Protein AF-A0A7V8VKK2-F1 (afdb_monomer)

Secondary structure (DSSP, 8-state):
---HHHHHHTSHHHHHHHHHTTPPPPPPPP---TTS-S-SS-------TT-S-HHHHHHHT-

Mean predicted aligned error: 8.38 Å

Radius of gyration: 19.21 Å; Cα contacts (8 Å, |Δi|>4): 24; chains: 1; bounding box: 36×40×43 Å

Nearest PDB structures (foldseek):
  3qc7-assembly1_A  TM=1.733E-01  e=7.098E+00  Salasvirus phi29
  6qvk-assembly1_1e  TM=1.733E-01  e=7.098E+00  Salasvirus phi29

pLDDT: mean 85.16, std 11.36, range [51.5, 96.81]

Structure (mmCIF, N/CA/C/O backbone):
data_AF-A0A7V8VKK2-F1
#
_entry.id   AF-A0A7V8VKK2-F1
#
loop_
_atom_site.group_PDB
_atom_site.id
_atom_site.type_symbol
_atom_site.label_atom_id
_atom_site.label_alt_id
_atom_site.label_comp_id
_atom_site.label_asym_id
_atom_site.label_entity_id
_atom_site.label_seq_id
_atom_site.pdbx_PDB_ins_code
_atom_site.Cartn_x
_atom_site.Cartn_y
_atom_site.Cartn_z
_atom_site.occupancy
_atom_site.B_iso_or_equiv
_atom_site.auth_seq_id
_atom_site.auth_comp_id
_atom_site.auth_asym_id
_atom_site.auth_atom_id
_atom_site.pdbx_PDB_model_num
ATOM 1 N N . MET A 1 1 ? 21.445 -5.437 -3.196 1.00 51.50 1 MET A N 1
ATOM 2 C CA . MET A 1 1 ? 21.510 -6.808 -3.752 1.00 51.50 1 MET A CA 1
ATOM 3 C C . MET A 1 1 ? 20.763 -6.819 -5.074 1.00 51.50 1 MET A C 1
ATOM 5 O O . MET A 1 1 ? 19.616 -6.395 -5.088 1.00 51.50 1 MET A O 1
ATOM 9 N N . SER A 1 2 ? 21.412 -7.213 -6.173 1.00 55.69 2 SER A N 1
ATOM 10 C CA . SER A 1 2 ? 20.737 -7.443 -7.454 1.00 55.69 2 SER A CA 1
ATOM 11 C C . SER A 1 2 ? 20.267 -8.893 -7.499 1.00 55.69 2 SER A C 1
ATOM 13 O O . SER A 1 2 ? 21.071 -9.824 -7.504 1.00 55.69 2 SER A O 1
ATOM 15 N N . ASP A 1 3 ? 18.955 -9.091 -7.466 1.00 70.06 3 ASP A N 1
ATOM 16 C CA . ASP A 1 3 ? 18.373 -10.419 -7.588 1.00 70.06 3 ASP A CA 1
ATOM 17 C C . ASP A 1 3 ? 18.513 -10.902 -9.046 1.00 70.06 3 ASP A C 1
ATOM 19 O O . ASP A 1 3 ? 17.825 -10.439 -9.962 1.00 70.06 3 ASP A O 1
ATOM 23 N N . ARG A 1 4 ? 19.460 -11.823 -9.273 1.00 69.31 4 ARG A N 1
ATOM 24 C CA . ARG A 1 4 ? 19.713 -12.426 -10.591 1.00 69.31 4 ARG A CA 1
ATOM 25 C C . ARG A 1 4 ? 18.514 -13.247 -11.072 1.00 69.31 4 ARG A C 1
ATOM 27 O O . ARG A 1 4 ? 18.250 -13.266 -12.274 1.00 69.31 4 ARG A O 1
ATOM 34 N N . TYR A 1 5 ? 17.761 -13.861 -10.161 1.00 63.84 5 TYR A N 1
ATOM 35 C CA . TYR A 1 5 ? 16.549 -14.604 -10.490 1.00 63.84 5 TYR A CA 1
ATOM 36 C C . TYR A 1 5 ? 15.456 -13.654 -10.999 1.00 63.84 5 TYR A C 1
ATOM 38 O O . TYR A 1 5 ? 14.922 -13.881 -12.086 1.00 63.84 5 TYR A O 1
ATOM 46 N N . GLN A 1 6 ? 15.231 -12.523 -10.318 1.00 65.19 6 GLN A N 1
ATOM 47 C CA . GLN A 1 6 ? 14.287 -11.489 -10.768 1.00 65.19 6 GLN A CA 1
ATOM 48 C C . GLN A 1 6 ? 14.644 -10.939 -12.155 1.00 65.19 6 GLN A C 1
ATOM 50 O O . GLN A 1 6 ? 13.754 -10.746 -12.990 1.00 65.19 6 GLN A O 1
ATOM 55 N N . SER A 1 7 ? 15.934 -10.703 -12.423 1.00 67.38 7 SER A N 1
ATOM 56 C CA . SER A 1 7 ? 16.378 -10.227 -13.740 1.00 67.38 7 SER A CA 1
ATOM 57 C C . SER A 1 7 ? 16.101 -11.241 -14.852 1.00 67.38 7 SER A C 1
ATOM 59 O O . SER A 1 7 ? 15.627 -10.850 -15.915 1.00 67.38 7 SER A O 1
ATOM 61 N N . LEU A 1 8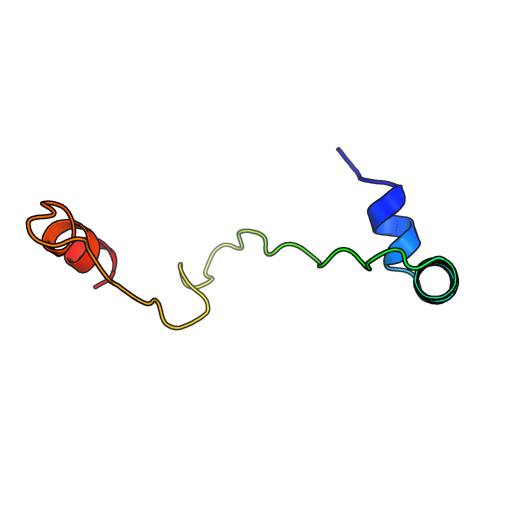 ? 16.299 -12.540 -14.593 1.00 73.25 8 LEU A N 1
ATOM 62 C CA . LEU A 1 8 ? 16.062 -13.606 -15.564 1.00 73.25 8 LEU A CA 1
ATOM 63 C C . LEU A 1 8 ? 14.569 -13.719 -15.887 1.00 73.25 8 LEU A C 1
ATOM 65 O O . LEU A 1 8 ? 14.186 -13.621 -17.054 1.00 73.25 8 LEU A O 1
ATOM 69 N N . THR A 1 9 ? 13.721 -13.847 -1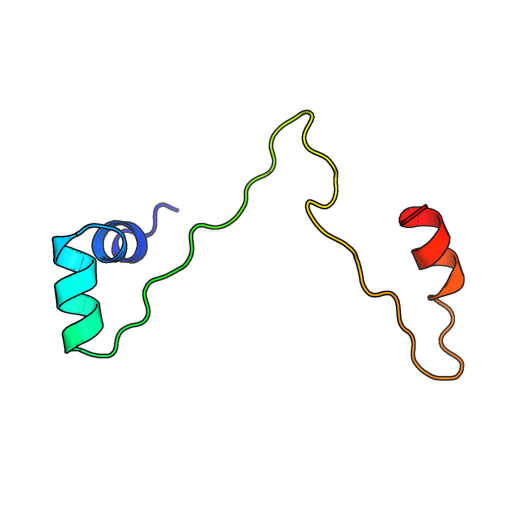4.864 1.00 69.75 9 THR A N 1
ATOM 70 C CA . THR A 1 9 ? 12.264 -14.003 -15.018 1.00 69.75 9 THR A CA 1
ATOM 71 C C . THR A 1 9 ? 11.577 -12.798 -15.656 1.00 69.75 9 THR A C 1
ATOM 73 O O . THR A 1 9 ? 10.467 -12.935 -16.154 1.00 69.75 9 THR A O 1
ATOM 76 N N . ASN A 1 10 ? 12.205 -11.617 -15.663 1.00 68.56 10 ASN A N 1
ATOM 77 C CA . ASN A 1 10 ? 11.646 -10.423 -16.302 1.00 68.56 10 ASN A CA 1
ATOM 78 C C . ASN A 1 10 ? 12.009 -10.275 -17.791 1.00 68.56 10 ASN A C 1
ATOM 80 O O . ASN A 1 10 ? 11.453 -9.405 -18.463 1.00 68.56 10 ASN A O 1
ATOM 84 N N . THR A 1 11 ? 12.866 -11.141 -18.338 1.00 77.31 11 THR A N 1
ATOM 85 C CA . THR A 1 11 ? 13.151 -11.201 -19.785 1.00 77.31 11 THR A CA 1
ATOM 86 C C . THR A 1 11 ? 12.108 -12.030 -20.544 1.00 77.31 11 THR A C 1
ATOM 88 O O . THR A 1 11 ? 11.458 -12.898 -19.967 1.00 77.31 11 THR A O 1
ATOM 91 N N . GLY A 1 12 ? 11.963 -11.820 -21.860 1.00 73.62 12 GLY A N 1
ATOM 92 C CA . GLY A 1 12 ? 11.006 -12.578 -22.687 1.00 73.62 12 GLY A CA 1
ATOM 93 C C . GLY A 1 12 ? 11.221 -14.100 -22.656 1.00 73.62 12 GLY A C 1
ATOM 94 O O . GLY A 1 12 ? 10.263 -14.855 -22.500 1.00 73.62 12 GLY A O 1
ATOM 95 N N . PHE A 1 13 ? 12.476 -14.560 -22.722 1.00 77.44 13 PHE A N 1
ATOM 96 C CA . PHE A 1 13 ? 12.816 -15.985 -22.616 1.00 77.44 13 PHE A CA 1
ATOM 97 C C . PHE A 1 13 ? 12.600 -16.527 -21.196 1.00 77.44 13 PHE A C 1
ATOM 99 O O . PHE A 1 13 ? 12.028 -17.605 -21.021 1.00 77.44 13 PHE A O 1
ATOM 106 N N . GLY A 1 14 ? 13.000 -15.765 -20.175 1.00 75.75 14 GLY A N 1
ATOM 107 C CA . GLY A 1 14 ? 12.827 -16.167 -18.782 1.00 75.75 14 GLY A CA 1
ATOM 108 C C . GLY A 1 14 ? 11.364 -16.263 -18.353 1.00 75.75 14 GLY A C 1
ATOM 109 O O . GLY A 1 14 ? 11.029 -17.216 -17.658 1.00 75.75 14 GLY A O 1
ATOM 110 N N . LYS A 1 15 ? 10.483 -15.372 -18.838 1.00 75.25 15 LYS A N 1
ATOM 111 C CA . LYS A 1 15 ? 9.023 -15.480 -18.644 1.00 75.25 15 LYS A CA 1
ATOM 112 C C . LYS A 1 15 ? 8.466 -16.775 -19.236 1.00 75.25 15 LYS A C 1
ATOM 114 O O . LYS A 1 15 ? 7.688 -17.467 -18.590 1.00 75.25 15 LYS A O 1
ATOM 119 N N . ALA A 1 16 ? 8.882 -17.133 -20.453 1.00 78.19 16 ALA A N 1
ATOM 120 C CA . ALA A 1 16 ? 8.417 -18.355 -21.111 1.00 78.19 16 ALA A CA 1
ATOM 121 C C . ALA A 1 16 ? 8.880 -19.627 -20.382 1.00 78.19 16 ALA A C 1
ATOM 123 O O . ALA A 1 16 ? 8.142 -20.611 -20.329 1.00 78.19 16 ALA A O 1
ATOM 124 N N . LEU A 1 17 ? 10.090 -19.622 -19.816 1.00 79.50 17 LEU A N 1
ATOM 125 C CA . LE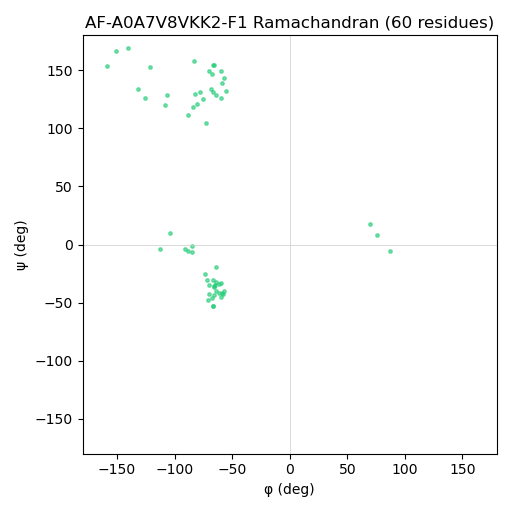U A 1 17 ? 10.580 -20.729 -18.999 1.00 79.50 17 LEU A CA 1
ATOM 126 C C . LEU A 1 17 ? 9.855 -20.788 -17.649 1.00 79.50 17 LEU A C 1
ATOM 128 O O . LEU A 1 17 ? 9.361 -21.854 -17.294 1.00 79.50 17 LEU A O 1
ATOM 132 N N . SER A 1 18 ? 9.719 -19.661 -16.940 1.00 79.50 18 SER A N 1
ATOM 133 C CA . SER A 1 18 ? 9.059 -19.604 -15.629 1.00 79.50 18 SER A CA 1
ATOM 134 C C . SER A 1 18 ? 7.593 -20.033 -15.705 1.00 79.50 18 SER A C 1
ATOM 136 O O . SER A 1 18 ? 7.155 -20.838 -14.887 1.00 79.50 18 SER A O 1
ATOM 138 N N . SER A 1 19 ? 6.857 -19.607 -16.739 1.00 76.50 19 SER A N 1
ATOM 139 C CA . SER A 1 19 ? 5.470 -20.037 -16.965 1.00 76.50 19 SER A CA 1
ATOM 140 C C . SER A 1 19 ? 5.332 -21.547 -17.184 1.00 76.50 19 SER A C 1
ATOM 142 O O . SER A 1 19 ? 4.345 -22.129 -16.745 1.00 76.50 19 SER A O 1
ATOM 144 N N . ARG A 1 20 ? 6.310 -22.204 -17.824 1.00 81.31 20 ARG A N 1
ATOM 145 C CA . ARG A 1 20 ? 6.273 -23.659 -18.073 1.00 81.31 20 ARG A CA 1
ATOM 146 C C . ARG A 1 20 ? 6.531 -24.498 -16.824 1.00 81.31 20 ARG A C 1
ATOM 148 O O . ARG A 1 20 ? 6.088 -25.638 -16.774 1.00 81.31 20 ARG A O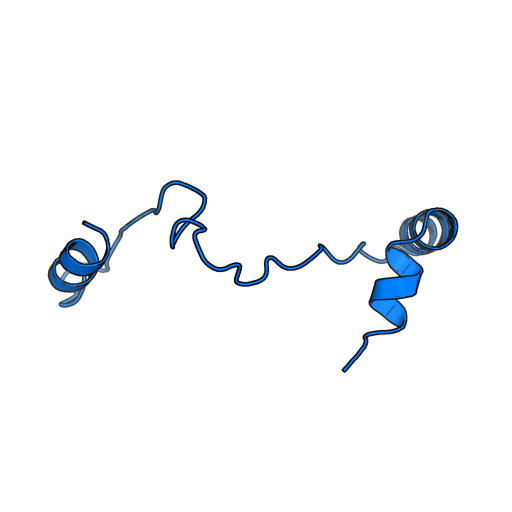 1
ATOM 155 N N . VAL A 1 21 ? 7.234 -23.949 -15.836 1.00 84.25 21 VAL A N 1
ATOM 156 C CA . VAL A 1 21 ? 7.550 -24.639 -14.573 1.00 84.25 21 VAL A CA 1
ATOM 157 C C . VAL A 1 21 ? 6.698 -24.154 -13.394 1.00 84.25 21 VAL A C 1
ATOM 159 O O . VAL A 1 21 ? 6.983 -24.492 -12.250 1.00 84.25 21 VAL A O 1
ATOM 162 N N . GLY A 1 22 ? 5.659 -23.350 -13.654 1.00 79.94 22 GLY A N 1
ATOM 163 C CA . GLY A 1 22 ? 4.766 -22.823 -12.618 1.00 79.94 22 GLY A CA 1
ATOM 164 C C . GLY A 1 22 ? 5.411 -21.778 -11.703 1.00 79.94 22 GLY A C 1
ATOM 165 O O . GLY A 1 22 ? 4.898 -21.513 -10.618 1.00 79.94 22 GLY A O 1
ATOM 166 N N . LEU A 1 23 ? 6.532 -21.182 -12.117 1.00 82.88 23 LEU A N 1
ATOM 167 C CA . LEU A 1 23 ? 7.201 -20.142 -11.347 1.00 82.88 23 LEU A CA 1
ATOM 168 C C . LEU A 1 23 ? 6.528 -18.781 -11.594 1.00 82.88 23 LEU A C 1
ATOM 170 O O . LEU A 1 23 ? 6.354 -18.382 -12.753 1.00 82.88 23 LEU A O 1
ATOM 174 N N . PRO A 1 24 ? 6.173 -18.039 -10.530 1.00 78.44 24 PRO A N 1
ATOM 175 C CA . PRO A 1 24 ? 5.582 -16.717 -10.667 1.00 78.44 24 PRO A CA 1
ATOM 176 C C . PRO A 1 24 ? 6.598 -15.727 -11.241 1.00 78.44 24 PRO A C 1
ATOM 178 O O . PRO A 1 24 ? 7.795 -15.794 -10.954 1.00 78.44 24 PRO A O 1
ATOM 181 N N . VAL A 1 25 ? 6.106 -14.770 -12.028 1.00 79.00 25 VAL A N 1
ATOM 182 C CA . VAL A 1 25 ? 6.913 -13.638 -12.492 1.00 79.00 25 VAL A CA 1
ATOM 183 C C . VAL A 1 25 ? 6.907 -12.572 -11.391 1.00 79.00 25 VAL A C 1
ATOM 185 O O . VAL A 1 25 ? 5.834 -12.072 -11.047 1.00 79.00 25 VAL A O 1
ATOM 188 N N . PRO A 1 26 ? 8.067 -12.218 -10.818 1.00 80.81 26 PRO A N 1
ATOM 189 C CA . PRO A 1 26 ? 8.1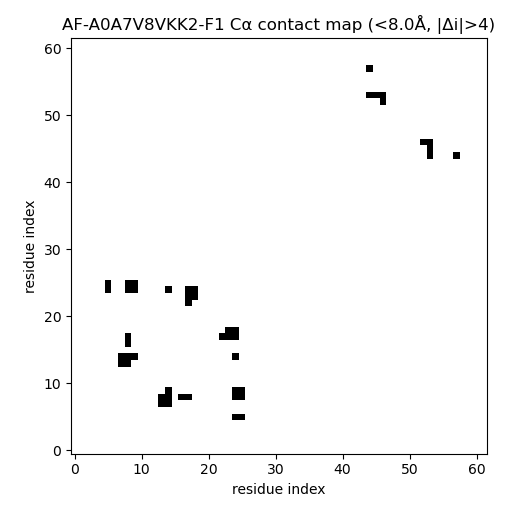39 -11.225 -9.757 1.00 80.81 26 PRO A CA 1
ATOM 190 C C . PRO A 1 26 ? 7.766 -9.832 -10.291 1.00 80.81 26 PRO A C 1
ATOM 192 O O . PRO A 1 26 ? 8.323 -9.413 -11.313 1.00 80.81 26 PRO A O 1
ATOM 195 N N . PRO A 1 27 ? 6.872 -9.088 -9.611 1.00 83.19 27 PRO A N 1
ATOM 196 C CA . PRO A 1 27 ? 6.524 -7.734 -10.019 1.00 83.19 27 PRO A CA 1
ATOM 197 C C . PRO A 1 27 ? 7.726 -6.792 -9.881 1.00 83.19 27 PRO A C 1
ATOM 199 O O . PRO A 1 27 ? 8.632 -7.005 -9.068 1.00 83.19 27 PRO A O 1
ATOM 202 N N . ILE A 1 28 ? 7.728 -5.722 -10.674 1.00 85.25 28 ILE A N 1
ATOM 203 C CA . ILE A 1 28 ? 8.664 -4.614 -10.477 1.00 85.25 28 ILE A CA 1
ATOM 204 C C . ILE A 1 28 ? 8.172 -3.817 -9.271 1.00 85.25 28 ILE A C 1
ATOM 206 O O . ILE A 1 28 ? 7.018 -3.399 -9.230 1.00 85.25 28 ILE A O 1
ATOM 210 N N . LEU A 1 29 ? 9.045 -3.633 -8.281 1.00 90.94 29 LEU A N 1
ATOM 211 C CA . LEU A 1 29 ? 8.713 -2.886 -7.073 1.00 90.94 29 LEU A CA 1
ATOM 212 C C . LEU A 1 29 ? 8.763 -1.386 -7.355 1.00 90.94 29 LEU A C 1
ATOM 214 O O . LEU A 1 29 ? 9.760 -0.895 -7.891 1.00 90.94 29 LEU A O 1
ATOM 218 N N . GLU A 1 30 ? 7.717 -0.675 -6.941 1.00 92.06 30 GLU A N 1
ATOM 219 C CA . GLU A 1 30 ? 7.697 0.785 -6.945 1.00 92.06 30 GLU A CA 1
ATOM 220 C C . GLU A 1 30 ? 8.838 1.328 -6.069 1.00 92.06 30 GLU A C 1
ATOM 222 O O . GLU A 1 30 ? 9.170 0.775 -5.013 1.00 92.06 30 GLU A O 1
ATOM 227 N N . ARG A 1 31 ? 9.493 2.388 -6.545 1.00 94.56 31 ARG A N 1
ATOM 228 C CA . ARG A 1 31 ? 10.610 3.049 -5.863 1.00 94.56 31 ARG A CA 1
ATOM 229 C C . ARG A 1 31 ? 10.251 4.507 -5.622 1.00 94.56 31 ARG A C 1
ATOM 231 O O . ARG A 1 31 ? 9.489 5.094 -6.378 1.00 94.56 31 ARG A O 1
ATOM 238 N N . HIS A 1 32 ? 10.833 5.085 -4.577 1.00 95.12 32 HIS A N 1
ATOM 239 C CA . HIS A 1 32 ? 10.690 6.507 -4.303 1.00 95.12 32 HIS A CA 1
ATOM 240 C C . HIS A 1 32 ? 11.323 7.342 -5.426 1.00 95.12 32 HIS A C 1
ATOM 242 O O . HIS A 1 32 ? 12.503 7.171 -5.742 1.00 95.12 32 HIS A O 1
ATOM 248 N N . GLU A 1 33 ? 10.553 8.290 -5.952 1.00 95.69 33 GLU A N 1
ATOM 249 C CA . GLU A 1 33 ? 10.989 9.302 -6.910 1.00 95.69 33 GLU A CA 1
ATOM 250 C C . GLU A 1 33 ? 10.629 10.691 -6.354 1.00 95.69 33 GLU A C 1
ATOM 252 O O . GLU A 1 33 ? 9.461 10.929 -6.029 1.00 95.69 33 GLU A O 1
ATOM 257 N N . PRO A 1 34 ? 11.590 11.628 -6.238 1.00 96.81 34 PRO A N 1
ATOM 258 C CA . PRO A 1 34 ? 11.295 12.985 -5.788 1.00 96.81 34 PRO A CA 1
ATOM 259 C C . PRO A 1 34 ? 10.209 13.652 -6.644 1.00 96.81 34 PRO A C 1
ATOM 261 O O . PRO A 1 34 ? 10.274 13.629 -7.871 1.00 96.81 34 PRO A O 1
ATOM 264 N N . GLY A 1 35 ? 9.219 14.265 -5.993 1.00 95.31 35 GLY A N 1
ATOM 265 C CA . GLY A 1 35 ? 8.111 14.956 -6.661 1.00 95.31 35 GLY A CA 1
ATOM 266 C C . GLY A 1 35 ? 6.914 14.071 -7.026 1.00 95.31 35 GLY A C 1
ATOM 267 O O . GLY A 1 35 ? 5.888 14.605 -7.445 1.00 95.31 35 GLY A O 1
ATOM 268 N N . ARG A 1 36 ? 6.987 12.74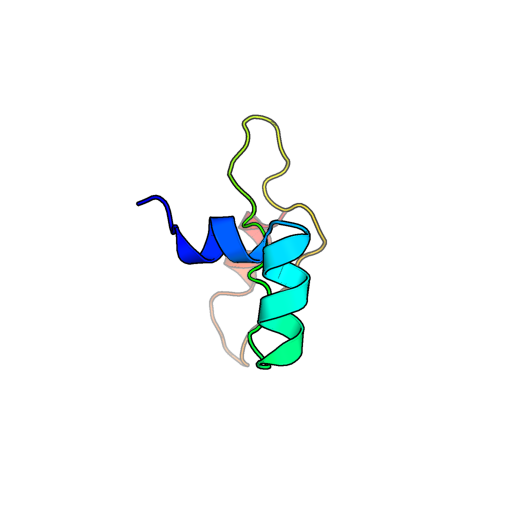5 -6.835 1.00 95.12 36 ARG A N 1
ATOM 269 C CA . ARG A 1 36 ? 5.790 11.890 -6.885 1.00 95.12 36 ARG A CA 1
ATOM 270 C C . ARG A 1 36 ? 4.882 12.152 -5.676 1.00 95.12 36 ARG A C 1
ATOM 272 O O . ARG A 1 36 ? 5.384 12.476 -4.598 1.00 95.12 36 ARG A O 1
ATOM 279 N N . PRO A 1 37 ? 3.554 11.989 -5.827 1.00 93.44 37 PRO A N 1
ATOM 280 C CA . PRO A 1 37 ? 2.655 11.979 -4.680 1.00 93.44 37 PRO A CA 1
ATOM 281 C C . PRO A 1 37 ? 3.039 10.849 -3.717 1.00 93.44 37 PRO A C 1
ATOM 283 O O . PRO A 1 37 ? 3.522 9.801 -4.142 1.00 93.44 37 PRO A O 1
ATOM 286 N N . VAL A 1 38 ? 2.789 11.055 -2.421 1.00 93.25 38 VAL A N 1
ATOM 287 C CA . VAL A 1 38 ? 3.113 10.080 -1.362 1.00 93.25 38 VAL A CA 1
ATOM 288 C C . VAL A 1 38 ? 2.395 8.742 -1.579 1.00 93.25 38 VAL A C 1
ATOM 290 O O . VAL A 1 38 ? 2.947 7.692 -1.262 1.00 93.25 38 VAL A O 1
ATOM 293 N N . VAL A 1 39 ? 1.183 8.772 -2.143 1.00 94.25 39 VAL A N 1
ATOM 294 C CA . VAL A 1 39 ? 0.422 7.581 -2.533 1.00 94.25 39 VAL A CA 1
ATOM 295 C C . VAL A 1 39 ? -0.103 7.767 -3.955 1.00 94.25 39 VAL A C 1
ATOM 297 O O . VAL A 1 39 ? -0.650 8.815 -4.292 1.00 94.25 39 VAL A O 1
ATOM 300 N N . SER A 1 40 ? 0.055 6.745 -4.793 1.00 93.38 40 SER A N 1
ATOM 301 C CA . SER A 1 40 ? -0.321 6.759 -6.213 1.00 93.38 40 SER A CA 1
ATOM 302 C C . SER A 1 40 ? -1.795 6.411 -6.481 1.00 93.38 40 SER A C 1
ATOM 304 O O . SER A 1 40 ? -2.254 6.525 -7.617 1.00 93.38 40 SER A O 1
ATOM 306 N N . ALA A 1 41 ? -2.550 6.007 -5.454 1.00 93.25 41 ALA A N 1
ATOM 307 C CA . ALA A 1 41 ? -3.932 5.540 -5.552 1.00 93.25 41 ALA A CA 1
ATOM 308 C C . ALA A 1 41 ? -4.733 5.826 -4.259 1.00 93.25 41 ALA A C 1
ATOM 310 O O . ALA A 1 41 ? -4.135 6.134 -3.225 1.00 93.25 41 ALA A O 1
ATOM 311 N N . PRO A 1 42 ? -6.078 5.716 -4.281 1.00 95.00 42 PRO A N 1
ATOM 312 C CA . PRO A 1 42 ? -6.906 5.884 -3.087 1.00 95.00 42 PRO A CA 1
ATOM 313 C C . PRO A 1 42 ? -6.526 4.932 -1.944 1.00 95.00 42 PRO A C 1
ATOM 315 O O . PRO A 1 42 ? -6.222 3.761 -2.169 1.00 95.00 42 PRO A O 1
ATOM 318 N N . VAL A 1 43 ? -6.609 5.429 -0.706 1.00 95.19 43 VAL A N 1
ATOM 319 C CA . VAL A 1 43 ? -6.292 4.674 0.515 1.00 95.19 43 VAL A CA 1
ATOM 320 C C . VAL A 1 43 ? -7.575 4.305 1.256 1.00 95.19 43 VAL A C 1
ATOM 322 O O . VAL A 1 43 ? -8.395 5.168 1.566 1.00 95.19 43 VAL A O 1
ATOM 325 N N . LEU A 1 44 ? -7.736 3.023 1.591 1.00 95.31 44 LEU A N 1
ATOM 326 C CA . LEU A 1 44 ? -8.782 2.568 2.508 1.00 95.31 44 LEU A CA 1
ATOM 327 C C . LEU A 1 44 ? -8.341 2.805 3.958 1.00 95.31 44 LEU A C 1
ATOM 329 O O . LEU A 1 44 ? -7.351 2.226 4.404 1.00 95.31 44 LEU A O 1
ATOM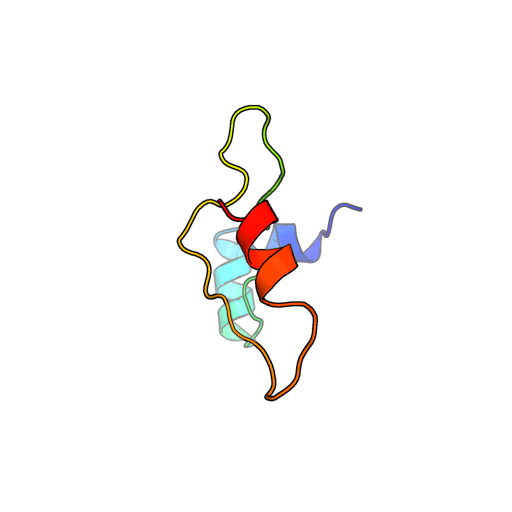 333 N N . LEU A 1 45 ? -9.111 3.593 4.712 1.00 95.06 45 LEU A N 1
ATOM 334 C CA . LEU A 1 45 ? -8.894 3.815 6.142 1.00 95.06 45 LEU A CA 1
ATOM 335 C C . LEU A 1 45 ? -9.972 3.108 6.975 1.00 95.06 45 LEU A C 1
ATOM 337 O O . LEU A 1 45 ? -11.158 3.411 6.861 1.00 95.06 45 LEU A O 1
ATOM 341 N N . ALA A 1 46 ? -9.553 2.190 7.846 1.00 93.81 46 ALA A N 1
ATOM 342 C CA . ALA A 1 46 ? -10.426 1.423 8.735 1.00 93.81 46 ALA A CA 1
ATOM 343 C C . ALA A 1 46 ? -9.793 1.251 10.126 1.00 93.81 46 ALA A C 1
ATOM 345 O O . ALA A 1 46 ? -8.618 1.552 10.334 1.00 93.81 46 ALA A O 1
ATOM 346 N N . GLY A 1 47 ? -10.571 0.763 11.094 1.00 94.44 47 GLY A N 1
ATOM 347 C CA . GLY A 1 47 ? -10.092 0.500 12.449 1.00 94.44 47 GLY A CA 1
ATOM 348 C C . GLY A 1 47 ? -10.973 -0.501 13.190 1.00 94.44 47 GLY A C 1
ATOM 349 O O . GLY A 1 47 ? -12.159 -0.638 12.896 1.00 94.44 47 GLY A O 1
ATOM 350 N N . ALA A 1 48 ? -10.386 -1.204 14.158 1.00 94.88 48 ALA A N 1
ATOM 351 C CA . ALA A 1 48 ? -11.133 -2.070 15.065 1.00 94.88 48 ALA A CA 1
ATOM 352 C C . ALA A 1 48 ? -12.066 -1.246 15.971 1.00 94.88 48 ALA A C 1
ATOM 354 O O . ALA A 1 48 ? -11.796 -0.078 16.269 1.00 94.88 48 ALA A O 1
ATOM 355 N N . ARG A 1 49 ? -13.147 -1.864 16.464 1.00 93.75 49 ARG A N 1
ATOM 356 C CA . ARG A 1 49 ? -14.055 -1.220 17.425 1.00 93.75 49 ARG A CA 1
ATOM 357 C C . ARG A 1 49 ? -13.282 -0.829 18.691 1.00 93.75 49 ARG A C 1
ATOM 359 O O . ARG A 1 49 ? -12.630 -1.672 19.295 1.00 93.75 49 ARG A O 1
ATOM 366 N N . GLY A 1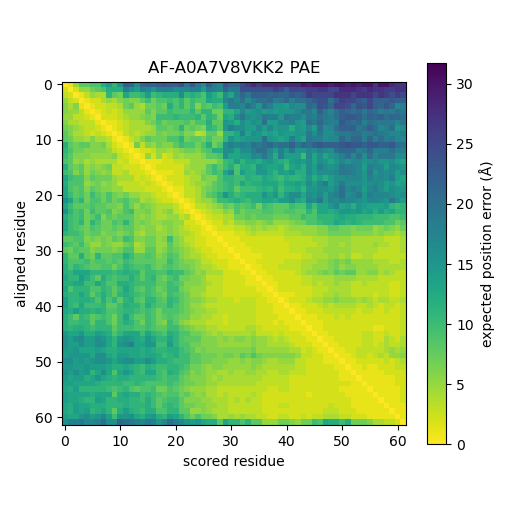 50 ? -13.364 0.442 19.086 1.00 94.06 50 GLY A N 1
ATOM 367 C CA . GLY A 1 50 ? -12.613 0.984 20.228 1.00 94.06 50 GLY A CA 1
ATOM 368 C C . GLY A 1 50 ? -11.122 1.230 19.954 1.00 94.06 50 GLY A C 1
ATOM 369 O O . GLY A 1 50 ? -10.371 1.520 20.882 1.00 94.06 50 GLY A O 1
ATOM 370 N N . GLY A 1 51 ? -10.668 1.111 18.702 1.00 94.50 51 GLY A N 1
ATOM 371 C CA . GLY A 1 51 ? -9.294 1.418 18.317 1.00 94.50 51 GLY A CA 1
ATOM 372 C C . GLY A 1 51 ? -8.992 2.916 18.409 1.00 94.50 51 GLY A C 1
ATOM 373 O O . GLY A 1 51 ? -9.753 3.738 17.917 1.00 94.50 51 GLY A O 1
ATOM 374 N N . ARG A 1 52 ? -7.847 3.266 19.001 1.00 95.12 52 ARG A N 1
ATOM 375 C CA . ARG A 1 52 ? -7.457 4.659 19.305 1.00 95.12 52 ARG A CA 1
ATOM 376 C C . ARG A 1 52 ? -6.775 5.433 18.165 1.00 95.12 52 ARG A C 1
ATOM 378 O O . ARG A 1 52 ? -6.342 6.556 18.379 1.00 95.12 52 ARG A O 1
ATOM 385 N N . LEU A 1 53 ? -6.554 4.802 17.009 1.00 95.50 53 LEU A N 1
ATOM 386 C CA . LEU A 1 53 ? -5.618 5.305 15.987 1.00 95.50 53 LEU A CA 1
ATOM 387 C C . LEU A 1 53 ? -6.281 5.772 14.690 1.00 95.50 53 LEU A C 1
ATOM 389 O O . LEU A 1 53 ? -5.583 6.278 13.814 1.00 95.50 53 LEU A O 1
ATOM 393 N N . ARG A 1 54 ? -7.600 5.621 14.543 1.00 95.00 54 ARG A N 1
ATOM 394 C CA . ARG A 1 54 ? -8.281 5.972 13.291 1.00 95.00 54 ARG A CA 1
ATOM 395 C C . ARG A 1 54 ? -8.218 7.477 13.033 1.00 95.00 54 ARG A C 1
ATOM 397 O O . ARG A 1 54 ? -7.929 7.897 11.917 1.00 95.00 54 ARG A O 1
ATOM 404 N N . GLU A 1 55 ? -8.458 8.272 14.067 1.00 93.75 55 GLU A N 1
ATOM 405 C CA . GLU A 1 55 ? -8.472 9.730 14.003 1.00 93.75 55 GLU A CA 1
ATOM 406 C C . GLU A 1 55 ? -7.067 10.293 13.712 1.00 93.75 55 GLU A C 1
ATOM 408 O O . GLU A 1 55 ? -6.937 10.962 12.685 1.00 93.75 55 GLU A O 1
ATOM 413 N N . PRO A 1 56 ? -5.997 9.943 14.462 1.00 95.94 56 PRO A N 1
ATOM 414 C CA . PRO A 1 56 ? -4.637 10.366 14.112 1.00 95.94 56 PRO A CA 1
ATOM 415 C C . PRO A 1 56 ? -4.200 9.941 12.704 1.00 95.94 56 PRO A C 1
ATOM 417 O O . PRO A 1 56 ? -3.578 10.715 11.985 1.00 95.94 56 PRO A O 1
ATOM 420 N N . ALA A 1 57 ? -4.544 8.722 12.269 1.00 94.81 57 ALA A N 1
ATOM 421 C CA . ALA A 1 57 ? -4.207 8.264 10.921 1.00 94.81 57 ALA A CA 1
ATOM 422 C C . ALA A 1 57 ? -4.928 9.079 9.834 1.00 94.81 57 ALA A C 1
ATOM 424 O O . ALA A 1 57 ? -4.353 9.332 8.779 1.00 94.81 57 ALA A O 1
ATOM 425 N N . SER A 1 58 ? -6.163 9.524 10.091 1.00 94.50 58 SER A N 1
ATOM 426 C CA . SER A 1 58 ? -6.895 10.382 9.155 1.00 94.50 58 SER A CA 1
ATOM 427 C C . SER A 1 58 ? -6.267 11.767 8.996 1.00 94.50 58 SER A C 1
ATOM 429 O O . SER A 1 58 ? -6.351 12.332 7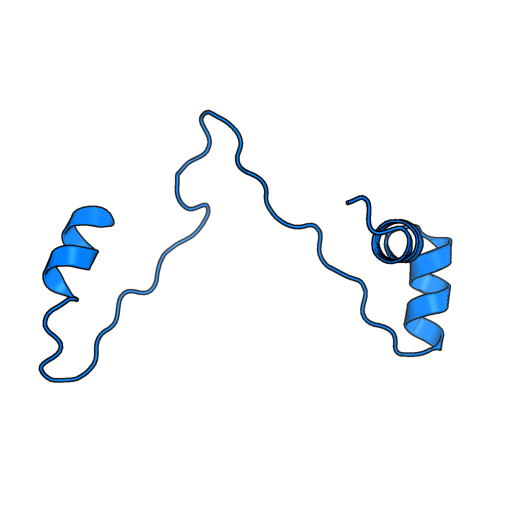.913 1.00 94.50 58 SER A O 1
ATOM 431 N N . GLU A 1 59 ? -5.616 12.302 10.033 1.00 95.75 59 GLU A N 1
ATOM 432 C CA . GLU A 1 59 ? -4.928 13.597 9.961 1.00 95.75 59 GLU A CA 1
ATOM 433 C C . GLU A 1 59 ? -3.672 13.535 9.091 1.00 95.75 59 GLU A C 1
ATOM 435 O O . GLU A 1 59 ? -3.383 14.489 8.382 1.00 95.75 59 GLU A O 1
ATOM 440 N N . VAL A 1 60 ? -2.961 12.404 9.097 1.00 95.31 60 VAL A N 1
ATOM 441 C CA . VAL A 1 60 ? -1.782 12.182 8.239 1.00 95.31 60 VAL A CA 1
ATOM 442 C C . VAL A 1 60 ? -2.169 12.003 6.769 1.00 95.31 60 VAL A C 1
ATOM 444 O O . VAL A 1 60 ? -1.384 12.325 5.883 1.00 95.31 60 VAL A O 1
ATOM 447 N N . LEU A 1 61 ? -3.358 11.452 6.512 1.00 92.00 61 LEU A N 1
ATOM 448 C CA . LEU A 1 61 ? -3.858 11.161 5.165 1.00 92.00 61 LEU A CA 1
ATOM 449 C C . LEU A 1 61 ? -4.678 12.308 4.545 1.00 92.00 61 LEU A C 1
ATOM 451 O O . LEU A 1 61 ? -5.124 12.159 3.406 1.00 92.00 61 LEU A O 1
ATOM 455 N N . ARG A 1 62 ? -4.922 13.396 5.288 1.00 80.69 62 ARG A N 1
ATOM 456 C CA . ARG A 1 62 ? -5.538 14.631 4.774 1.00 80.69 62 ARG A CA 1
ATOM 457 C C . ARG A 1 62 ? -4.559 15.410 3.907 1.00 80.69 62 ARG A C 1
ATOM 459 O O . ARG A 1 62 ? -5.044 15.967 2.900 1.00 80.69 62 ARG A O 1
#

Foldseek 3Di:
DDDPLLVQCPDPVNVVVCVVVVHDNDDDDDDDDPPDDPDPDDDDQDDDVVDPCSVVVVVVVD

Sequence (62 aa):
MSDRYQSLTNTGFGKALSSRVGLPVPPILERHEPGRPVVSAPVLLAGARGGRLREPASEVLR

Solvent-accessible surface area (backbone atoms only — not comparable to full-atom values): 4341 Å² total; per-residue (Å²): 137,84,60,65,65,59,58,42,36,71,35,78,68,31,39,58,53,30,61,74,73,74,43,81,69,77,77,85,77,90,72,94,55,95,90,59,70,96,62,94,63,92,80,91,86,78,73,61,92,90,54,88,54,50,66,65,53,49,65,76,72,105